Protein AF-A0P4D2-F1 (afdb_monomer_lite)

pLDDT: mean 71.67, std 17.89, range [39.94, 97.5]

Sequence (77 aa):
MMPKPKALVPYLKTGLGKIFHADSLEVMERMDDASVNLIMTSPPFALTRKKDYGNEQEDAYLEWSAILQCSFTVSEG

Foldseek 3Di:
DPPDDDPFDFPDDDPVDTHGPDPVVVVLVPDDPPPDDDDDDDPDDDDPDDDPPDDDDPVVVVVVVVVVVVSDDPPDD

InterPro domains:
  IPR017985 DNA methylase, N-4 cytosine-specific, conserved site [PS00093] (40-45)
  IPR029063 S-adenosyl-L-methionine-dependent methyltransferase superfamily [G3DSA:3.40.50.150] (6-70)
  IPR029063 S-adenosyl-L-methionine-dependent methyltransferase superfamily [SSF53335] (11-64)

Secondary structure (DSSP, 8-state):
-PPPPPP---SEE-SS-EE--S-HHHHHTTSPTT--S-----PPPP--S--TT-PPPHHHHHHHHHHHHHTT-----

Structure (mmCIF, N/CA/C/O backbone):
data_AF-A0P4D2-F1
#
_entry.id   AF-A0P4D2-F1
#
loop_
_atom_site.group_PDB
_atom_site.id
_atom_site.type_symbol
_atom_site.label_atom_id
_atom_site.label_alt_id
_atom_site.label_comp_id
_atom_site.label_asym_id
_atom_site.label_entity_id
_atom_site.label_seq_id
_atom_site.pdbx_PDB_ins_code
_atom_site.Cartn_x
_atom_site.Cartn_y
_atom_site.Cartn_z
_atom_site.occupancy
_atom_site.B_iso_or_equiv
_atom_site.auth_seq_id
_atom_site.auth_comp_id
_atom_site.auth_asym_id
_atom_site.auth_atom_id
_atom_site.pdbx_PDB_model_num
ATOM 1 N N . MET A 1 1 ? -17.647 -7.472 -19.512 1.00 42.00 1 MET A N 1
ATOM 2 C CA . MET A 1 1 ? -18.201 -7.529 -18.143 1.00 42.00 1 MET A CA 1
ATOM 3 C C . MET A 1 1 ? -17.020 -7.686 -17.202 1.00 42.00 1 MET A C 1
ATOM 5 O O . MET A 1 1 ? -16.438 -8.761 -17.182 1.00 42.00 1 MET A O 1
ATOM 9 N N . MET A 1 2 ? -16.578 -6.612 -16.540 1.00 49.31 2 MET A N 1
ATOM 10 C CA . MET A 1 2 ? -15.508 -6.742 -15.546 1.00 49.31 2 MET A CA 1
ATOM 11 C C . MET A 1 2 ? -16.062 -7.524 -14.345 1.00 49.31 2 MET A C 1
ATOM 13 O O . MET A 1 2 ? -17.219 -7.292 -13.971 1.00 49.31 2 MET A O 1
ATOM 17 N N . PRO A 1 3 ? -15.313 -8.479 -13.772 1.00 58.72 3 PRO A N 1
ATOM 18 C CA . PRO A 1 3 ? -15.743 -9.147 -12.552 1.00 58.72 3 PRO A CA 1
ATOM 19 C C . PRO A 1 3 ? -15.988 -8.090 -11.471 1.00 58.72 3 PRO A C 1
ATOM 21 O O . PRO A 1 3 ? -15.178 -7.184 -11.287 1.00 58.72 3 PRO A O 1
ATOM 24 N N . LYS A 1 4 ? -17.133 -8.180 -10.778 1.00 50.94 4 LYS A N 1
ATOM 25 C CA . LYS A 1 4 ? -17.435 -7.294 -9.645 1.00 50.94 4 LYS A CA 1
ATOM 26 C C . LYS A 1 4 ? -16.271 -7.378 -8.656 1.00 50.94 4 LYS A C 1
ATOM 28 O O . LYS A 1 4 ? -15.941 -8.491 -8.233 1.00 50.94 4 LYS A O 1
ATOM 33 N N . PRO A 1 5 ? -15.647 -6.251 -8.294 1.00 59.84 5 PRO A N 1
ATOM 34 C CA . PRO A 1 5 ? -14.382 -6.300 -7.600 1.00 59.84 5 PRO A CA 1
ATOM 35 C C . PRO A 1 5 ? -14.649 -6.775 -6.167 1.00 59.84 5 PRO A C 1
ATOM 37 O O . PRO A 1 5 ? -15.514 -6.256 -5.452 1.00 59.84 5 PRO A O 1
ATOM 40 N N . LYS A 1 6 ? -13.955 -7.850 -5.784 1.00 68.56 6 LYS A N 1
ATOM 41 C CA . LYS A 1 6 ? -14.129 -8.574 -4.516 1.00 68.56 6 LYS A CA 1
ATOM 42 C C . LYS A 1 6 ? -14.084 -7.581 -3.350 1.00 68.56 6 LYS A C 1
ATOM 44 O O . LYS A 1 6 ? -13.286 -6.652 -3.388 1.00 68.56 6 LYS A O 1
ATOM 49 N N . ALA A 1 7 ? -14.954 -7.715 -2.348 1.00 76.88 7 ALA A N 1
ATOM 50 C CA . ALA A 1 7 ? -14.939 -6.799 -1.204 1.00 76.88 7 ALA A CA 1
ATOM 51 C C . ALA A 1 7 ? -13.545 -6.790 -0.543 1.00 76.88 7 ALA A C 1
ATOM 53 O O . ALA A 1 7 ? -12.960 -7.858 -0.352 1.00 76.88 7 ALA A O 1
ATOM 54 N N . LEU A 1 8 ? -13.020 -5.605 -0.204 1.00 84.94 8 LEU A N 1
ATOM 55 C CA . LEU A 1 8 ? -11.751 -5.474 0.518 1.00 84.94 8 LEU A CA 1
ATOM 56 C C . LEU A 1 8 ? -11.913 -6.027 1.935 1.00 84.94 8 LEU A C 1
ATOM 58 O O . LEU A 1 8 ? -12.519 -5.395 2.803 1.00 84.94 8 LEU A O 1
ATOM 62 N N . VAL A 1 9 ? -11.367 -7.217 2.168 1.00 90.69 9 VAL A N 1
ATOM 63 C CA . VAL A 1 9 ? -11.318 -7.834 3.494 1.00 90.69 9 VAL A CA 1
ATOM 64 C C . VAL A 1 9 ? -9.938 -7.562 4.096 1.00 90.69 9 VAL A C 1
ATOM 66 O O . VAL A 1 9 ? -8.935 -7.928 3.482 1.00 90.69 9 VAL A O 1
ATOM 69 N N . PRO A 1 10 ? -9.850 -6.921 5.275 1.00 93.12 10 PRO A N 1
ATOM 70 C CA . PRO A 1 10 ? -8.568 -6.718 5.932 1.00 93.12 10 PRO A CA 1
ATOM 71 C C . PRO A 1 10 ? -7.977 -8.065 6.357 1.00 93.12 10 PRO A C 1
ATOM 73 O O . PRO A 1 10 ? -8.661 -8.888 6.963 1.00 93.12 10 PRO A O 1
ATOM 76 N N . TYR A 1 11 ? -6.697 -8.263 6.056 1.00 95.50 11 TYR A N 1
ATOM 77 C CA . TYR A 1 11 ? -5.920 -9.424 6.485 1.00 95.50 11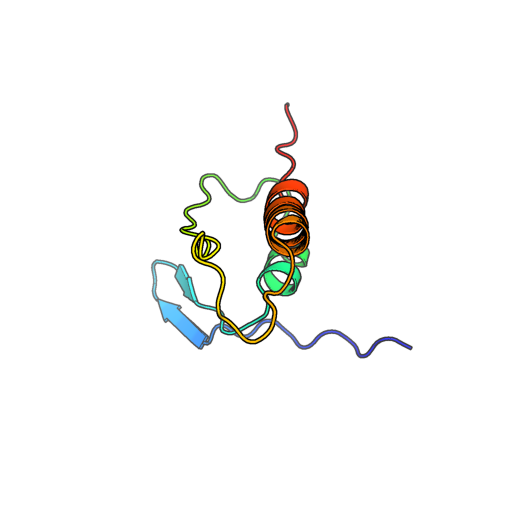 TYR A CA 1
ATOM 78 C C . TYR A 1 11 ? -5.702 -9.407 8.002 1.00 95.50 11 TYR A C 1
ATOM 80 O O . TYR A 1 11 ? -5.819 -10.430 8.671 1.00 95.50 11 TYR A O 1
ATOM 88 N N . LEU A 1 12 ? -5.438 -8.218 8.552 1.00 96.19 12 LEU A N 1
ATOM 89 C CA . LEU A 1 12 ? -5.337 -7.984 9.987 1.00 96.19 12 LEU A CA 1
ATOM 90 C C . LEU A 1 12 ? -6.087 -6.706 10.353 1.00 96.19 12 LEU A C 1
ATOM 92 O O . LEU A 1 12 ? -6.019 -5.707 9.636 1.00 96.19 12 LEU A O 1
ATOM 96 N N . LYS A 1 13 ? -6.779 -6.721 11.492 1.00 97.06 13 LYS A N 1
ATOM 97 C CA . LYS A 1 13 ? -7.448 -5.549 12.059 1.00 97.06 13 LYS A CA 1
ATOM 98 C C . LYS A 1 13 ? -7.117 -5.432 13.539 1.00 97.06 13 LYS A C 1
ATOM 100 O O . LYS A 1 13 ? -7.201 -6.409 14.276 1.00 97.06 13 LYS A O 1
ATOM 105 N N . THR A 1 14 ? -6.791 -4.221 13.964 1.00 96.81 14 THR A N 1
ATOM 106 C CA . THR A 1 14 ? -6.609 -3.851 15.369 1.00 96.81 14 THR A CA 1
ATOM 107 C C . THR A 1 14 ? -7.528 -2.674 15.706 1.00 96.81 14 THR A C 1
ATOM 109 O O . THR A 1 14 ? -8.280 -2.198 14.852 1.00 96.81 14 THR A O 1
ATOM 112 N N . GLY A 1 15 ? -7.477 -2.184 16.948 1.00 97.50 15 GLY A N 1
ATOM 113 C CA . GLY A 1 15 ? -8.158 -0.940 17.324 1.00 97.50 15 GLY A CA 1
ATOM 114 C C . GLY A 1 15 ? -7.571 0.313 16.661 1.00 97.50 15 GLY A C 1
ATOM 115 O O . GLY A 1 15 ? -8.249 1.330 16.605 1.00 97.50 15 GLY A O 1
ATOM 116 N N . LEU A 1 16 ? -6.339 0.237 16.142 1.00 95.81 16 LEU A N 1
ATOM 117 C CA . LEU A 1 16 ? -5.627 1.371 15.545 1.00 95.81 16 LEU A CA 1
ATOM 118 C C . LEU A 1 16 ? -5.647 1.366 14.013 1.00 95.81 16 LEU A C 1
ATOM 120 O O . LEU A 1 16 ? -5.293 2.367 13.402 1.00 95.81 16 LEU A O 1
ATOM 124 N N . GLY A 1 17 ? -6.033 0.260 13.368 1.00 93.19 17 GLY A N 1
ATOM 125 C CA . GLY A 1 17 ? -6.011 0.208 11.912 1.00 93.19 17 GLY A CA 1
ATOM 126 C C . GLY A 1 17 ? -6.256 -1.165 11.305 1.00 93.19 17 GLY A C 1
ATOM 127 O O . GLY A 1 17 ? -6.669 -2.122 11.969 1.00 93.19 17 GLY A O 1
ATOM 128 N N . LYS A 1 18 ? -6.022 -1.235 9.996 1.00 95.25 18 LYS A N 1
ATOM 129 C CA . LYS A 1 18 ? -6.224 -2.415 9.155 1.00 95.25 18 LYS A CA 1
ATOM 130 C C . LYS A 1 18 ? -5.020 -2.597 8.236 1.00 95.25 18 LYS A C 1
ATOM 132 O O . LYS A 1 18 ? -4.473 -1.614 7.749 1.00 95.25 18 LYS A O 1
ATOM 137 N N . ILE A 1 19 ? -4.661 -3.847 7.974 1.00 94.31 19 ILE A N 1
ATOM 138 C CA . ILE A 1 19 ? -3.688 -4.237 6.952 1.00 94.31 19 ILE A CA 1
ATOM 139 C C . ILE A 1 19 ? -4.440 -5.023 5.886 1.00 94.31 19 ILE A C 1
ATOM 141 O O . ILE A 1 19 ? -5.212 -5.927 6.213 1.00 94.31 19 ILE A O 1
ATOM 145 N N . PHE A 1 20 ? -4.203 -4.695 4.622 1.00 92.81 20 PHE A N 1
ATOM 146 C CA . PHE A 1 20 ? -4.770 -5.393 3.474 1.00 92.81 20 PHE A CA 1
ATOM 147 C C . PHE A 1 20 ? -3.660 -6.142 2.740 1.00 92.81 20 PHE A C 1
ATOM 149 O O . PHE A 1 20 ? -2.571 -5.609 2.555 1.00 92.81 20 PHE A O 1
ATOM 156 N N . HIS A 1 21 ? -3.941 -7.379 2.333 1.00 93.38 21 HIS A N 1
ATOM 157 C CA . HIS A 1 21 ? -3.101 -8.118 1.396 1.00 93.38 21 HIS A CA 1
ATOM 158 C C . HIS A 1 21 ? -3.790 -8.067 0.031 1.00 93.38 21 HIS A C 1
ATOM 160 O O . HIS A 1 21 ? -4.650 -8.895 -0.269 1.00 93.38 21 HIS A O 1
ATOM 166 N N . ALA A 1 22 ? -3.495 -7.012 -0.721 1.0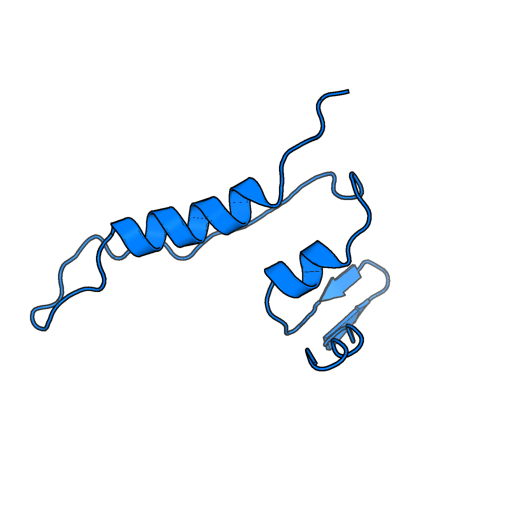0 88.25 22 ALA A N 1
ATOM 167 C CA . ALA A 1 22 ? -4.136 -6.666 -1.985 1.00 88.25 22 ALA A CA 1
ATOM 168 C C . ALA A 1 22 ? -3.200 -5.778 -2.817 1.00 88.25 22 ALA A C 1
ATOM 170 O O . ALA A 1 22 ? -2.191 -5.292 -2.299 1.00 88.25 22 ALA A O 1
ATOM 171 N N . ASP A 1 23 ? -3.557 -5.548 -4.080 1.00 88.12 23 ASP A N 1
ATOM 172 C CA . ASP A 1 23 ? -2.955 -4.480 -4.875 1.00 88.12 23 ASP A CA 1
ATOM 173 C C . ASP A 1 23 ? -3.290 -3.121 -4.238 1.00 88.12 23 ASP A C 1
ATOM 175 O O . ASP A 1 23 ? -4.445 -2.842 -3.907 1.00 88.12 23 ASP A O 1
ATOM 179 N N . SER A 1 24 ? -2.278 -2.278 -4.027 1.00 86.12 24 SER A N 1
ATOM 180 C CA . SER A 1 24 ? -2.466 -0.962 -3.418 1.00 86.12 24 SER A CA 1
ATOM 181 C C . SER A 1 24 ? -3.383 -0.055 -4.238 1.00 86.12 24 SER A C 1
ATOM 183 O O . SER A 1 24 ? -4.134 0.707 -3.637 1.00 86.12 24 SER A O 1
ATOM 185 N N . LEU A 1 25 ? -3.372 -0.142 -5.573 1.00 85.19 25 LEU A N 1
ATOM 186 C CA . LEU A 1 25 ? -4.245 0.667 -6.433 1.00 85.19 25 LEU A CA 1
ATOM 187 C C . LEU A 1 25 ? -5.715 0.310 -6.200 1.00 85.19 25 LEU A C 1
ATOM 189 O O . LEU A 1 25 ? -6.528 1.199 -5.962 1.00 85.19 25 LEU A O 1
ATOM 193 N N . GLU A 1 26 ? -6.037 -0.983 -6.119 1.00 87.19 26 GLU A N 1
ATOM 194 C CA . GLU A 1 26 ? -7.396 -1.445 -5.804 1.00 87.19 26 GLU A CA 1
ATOM 195 C C . GLU A 1 26 ? -7.864 -1.023 -4.403 1.00 87.19 26 GLU A C 1
ATOM 197 O O . GLU A 1 26 ? -9.066 -0.869 -4.165 1.00 87.19 26 GLU A O 1
ATOM 202 N N . VAL A 1 27 ? -6.933 -0.893 -3.450 1.00 88.00 27 VAL A N 1
ATOM 203 C CA . VAL A 1 27 ? -7.239 -0.394 -2.103 1.00 88.00 27 VAL A CA 1
ATOM 204 C C . VAL A 1 27 ? -7.569 1.092 -2.159 1.00 88.00 27 VAL A C 1
ATOM 206 O O . VAL A 1 27 ? -8.584 1.503 -1.598 1.00 88.00 27 VAL A O 1
ATOM 209 N N . MET A 1 28 ? -6.741 1.876 -2.848 1.00 86.38 28 MET A N 1
ATOM 210 C CA . MET A 1 28 ? -6.862 3.332 -2.936 1.00 86.38 28 MET A CA 1
ATOM 211 C C . MET A 1 28 ? -8.104 3.775 -3.705 1.00 86.38 28 MET A C 1
ATOM 213 O O . MET A 1 28 ? -8.789 4.678 -3.243 1.00 86.38 28 MET A O 1
ATOM 217 N N . GLU A 1 29 ? -8.466 3.087 -4.792 1.00 87.56 29 GLU A N 1
ATOM 218 C CA . GLU A 1 29 ? -9.703 3.342 -5.557 1.00 87.56 29 GLU A CA 1
ATOM 219 C C . GLU A 1 29 ? -10.989 3.226 -4.719 1.00 87.56 29 GLU A C 1
ATOM 221 O O . GLU A 1 29 ? -12.064 3.636 -5.156 1.00 87.56 29 GLU A O 1
ATOM 226 N N . ARG A 1 30 ? -10.911 2.621 -3.530 1.00 86.62 30 ARG A N 1
ATOM 227 C CA . ARG A 1 30 ? -12.051 2.431 -2.622 1.00 86.62 30 ARG A CA 1
ATOM 228 C C . ARG A 1 30 ? -11.966 3.257 -1.349 1.00 86.62 30 ARG A C 1
ATOM 230 O O . ARG A 1 30 ? -12.813 3.080 -0.471 1.00 86.62 30 ARG A O 1
ATOM 237 N N . MET A 1 31 ? -10.928 4.071 -1.208 1.00 87.94 31 MET A N 1
ATOM 238 C CA . MET A 1 31 ? -10.821 5.029 -0.117 1.00 87.94 31 MET A CA 1
ATOM 239 C C . MET A 1 31 ? -11.633 6.273 -0.464 1.00 87.94 31 MET A C 1
ATOM 241 O O . MET A 1 31 ? -11.816 6.591 -1.634 1.00 87.94 31 MET A O 1
ATOM 245 N N . ASP A 1 32 ? -12.141 6.952 0.560 1.00 87.44 32 ASP A N 1
ATOM 246 C CA . ASP A 1 32 ? -12.840 8.213 0.351 1.00 87.44 32 ASP A CA 1
ATOM 247 C C . ASP A 1 32 ? -11.836 9.293 -0.082 1.00 87.44 32 ASP A C 1
ATOM 249 O O . ASP A 1 32 ? -10.692 9.334 0.388 1.00 87.44 32 ASP A O 1
ATOM 253 N N . ASP A 1 33 ? -12.272 10.201 -0.951 1.00 87.62 33 ASP A N 1
ATOM 254 C CA . ASP A 1 33 ? -11.455 11.343 -1.356 1.00 87.62 33 ASP A CA 1
ATOM 255 C C . ASP A 1 33 ? -11.045 12.177 -0.131 1.00 87.62 33 ASP A C 1
ATOM 257 O O . ASP A 1 33 ? -11.806 12.346 0.826 1.00 87.62 33 ASP A O 1
ATOM 261 N N . ALA A 1 34 ? -9.817 12.706 -0.154 1.00 89.38 34 ALA A N 1
ATOM 262 C CA . ALA A 1 34 ? -9.244 13.524 0.922 1.00 89.38 34 ALA A CA 1
ATOM 263 C C . ALA A 1 34 ? -9.257 12.868 2.327 1.00 89.38 34 ALA A C 1
ATOM 265 O O . ALA A 1 34 ? -9.171 13.563 3.342 1.00 89.38 34 ALA A O 1
ATOM 266 N N . SER A 1 35 ? -9.313 11.533 2.418 1.00 89.75 35 SER A N 1
ATOM 267 C CA . SER A 1 35 ? -9.364 10.814 3.701 1.00 89.75 35 SER A CA 1
ATOM 268 C C . SER A 1 35 ? -7.994 10.487 4.314 1.00 89.75 35 SER A C 1
ATOM 270 O O . SER A 1 35 ? -7.929 9.813 5.345 1.00 89.75 35 SER A O 1
ATOM 272 N N . VAL A 1 36 ? -6.889 10.870 3.666 1.00 88.88 36 VAL A N 1
ATOM 273 C CA . VAL A 1 36 ? -5.521 10.485 4.054 1.00 88.88 36 VAL A CA 1
ATOM 274 C C . VAL A 1 36 ? -4.696 11.721 4.386 1.00 88.88 36 VAL A C 1
ATOM 276 O O . VAL A 1 36 ? -4.490 12.583 3.540 1.00 88.88 36 VAL A O 1
ATOM 279 N N . ASN A 1 37 ? -4.177 11.785 5.614 1.00 90.56 37 ASN A N 1
ATOM 280 C CA . ASN A 1 37 ? -3.322 12.892 6.057 1.00 90.56 37 ASN A CA 1
ATOM 281 C C . ASN A 1 37 ? -1.824 12.658 5.807 1.00 90.56 37 ASN A C 1
ATOM 283 O O . ASN A 1 37 ? -1.068 13.620 5.724 1.00 90.56 37 ASN A O 1
ATOM 287 N N . LEU A 1 38 ? -1.381 11.398 5.740 1.00 86.50 38 LEU A N 1
ATOM 288 C CA . LEU A 1 38 ? 0.021 11.034 5.536 1.00 86.50 38 LEU A CA 1
ATOM 289 C C . LEU A 1 38 ? 0.126 9.698 4.804 1.00 86.50 38 LEU A C 1
ATOM 291 O O . LEU A 1 38 ? -0.494 8.713 5.205 1.00 86.50 38 LEU A O 1
ATOM 295 N N . ILE A 1 39 ? 0.985 9.660 3.790 1.00 84.62 39 ILE A N 1
ATOM 296 C CA . ILE A 1 39 ? 1.395 8.435 3.108 1.00 84.62 39 ILE A CA 1
ATOM 297 C C . ILE A 1 39 ? 2.864 8.205 3.435 1.00 84.62 39 ILE A C 1
ATOM 299 O O . ILE A 1 39 ? 3.709 9.061 3.184 1.00 84.62 39 ILE A O 1
ATOM 303 N N . MET A 1 40 ? 3.168 7.039 3.995 1.00 84.62 40 MET A N 1
ATOM 304 C CA . MET A 1 40 ? 4.536 6.606 4.242 1.00 84.62 40 MET A CA 1
ATOM 305 C C . MET A 1 40 ? 4.798 5.357 3.413 1.00 84.62 40 MET A C 1
ATOM 307 O O . MET A 1 40 ? 4.185 4.316 3.636 1.00 84.62 40 MET A O 1
ATOM 311 N N . THR A 1 41 ? 5.704 5.473 2.449 1.00 83.38 41 THR A N 1
ATOM 312 C CA . THR A 1 41 ? 6.100 4.373 1.574 1.00 83.38 41 THR A CA 1
ATOM 313 C C . THR A 1 41 ? 7.608 4.399 1.361 1.00 83.38 41 THR A C 1
ATOM 315 O O . THR A 1 41 ? 8.217 5.464 1.272 1.00 83.38 41 THR A O 1
ATOM 318 N N . SER A 1 42 ? 8.214 3.219 1.301 1.00 78.31 42 SER A N 1
ATOM 319 C CA . SER A 1 42 ? 9.602 3.022 0.889 1.00 78.31 42 SER A CA 1
ATOM 320 C C . SER A 1 42 ? 9.580 2.146 -0.364 1.00 78.31 42 SER A C 1
ATOM 322 O O . SER A 1 42 ? 9.737 0.924 -0.247 1.00 78.31 42 SER A O 1
ATOM 324 N N . PRO A 1 43 ? 9.286 2.718 -1.546 1.00 68.50 43 PRO A N 1
ATOM 325 C CA . PRO A 1 43 ? 9.214 1.930 -2.764 1.00 68.50 43 PRO A CA 1
ATOM 326 C C . PRO A 1 43 ? 10.560 1.227 -3.011 1.00 68.50 43 PRO A C 1
ATOM 328 O O . PRO A 1 43 ? 11.613 1.769 -2.657 1.00 68.50 43 PRO A O 1
ATOM 331 N N . PRO A 1 44 ? 10.543 0.002 -3.564 1.00 64.81 44 PRO A N 1
ATOM 332 C CA . PRO A 1 44 ? 11.756 -0.758 -3.825 1.00 64.81 44 PRO A CA 1
ATOM 333 C C . PRO A 1 44 ? 12.648 0.030 -4.783 1.00 64.81 44 PRO A C 1
ATOM 335 O O . PRO A 1 44 ? 12.253 0.304 -5.904 1.00 64.81 44 PRO A O 1
ATOM 338 N N . PHE A 1 45 ? 13.851 0.402 -4.351 1.00 58.84 45 PHE A N 1
ATOM 339 C CA . PHE A 1 45 ? 14.757 1.196 -5.178 1.00 58.84 45 PHE A CA 1
ATOM 340 C C . PHE A 1 45 ? 15.196 0.390 -6.408 1.00 58.84 45 PHE A C 1
ATOM 342 O O . PHE A 1 45 ? 15.638 -0.756 -6.265 1.00 58.84 45 PHE A O 1
ATOM 349 N N . ALA A 1 46 ? 15.100 0.981 -7.603 1.00 56.41 46 ALA A N 1
ATOM 350 C CA . ALA A 1 46 ? 15.601 0.352 -8.819 1.00 56.41 46 ALA A CA 1
ATOM 351 C C . ALA A 1 46 ? 17.081 -0.020 -8.635 1.00 56.41 46 ALA A C 1
ATOM 353 O O . ALA A 1 46 ? 17.908 0.800 -8.228 1.00 56.41 46 ALA A O 1
ATOM 354 N N . LEU A 1 47 ? 17.422 -1.284 -8.901 1.00 52.69 47 LEU A N 1
ATOM 355 C CA . LEU A 1 47 ? 18.800 -1.757 -8.833 1.00 52.69 47 LEU A CA 1
ATOM 356 C C . LEU A 1 47 ? 19.621 -1.022 -9.901 1.00 52.69 47 LEU A C 1
ATOM 358 O O . LEU A 1 47 ? 19.576 -1.368 -11.077 1.00 52.69 47 LEU A O 1
ATOM 362 N N . THR A 1 48 ? 20.430 -0.048 -9.484 1.00 53.06 48 THR A N 1
ATOM 363 C CA . THR A 1 48 ? 21.325 0.737 -10.357 1.00 53.06 48 THR A CA 1
ATOM 364 C C . THR A 1 48 ? 22.453 -0.091 -10.990 1.00 53.06 48 THR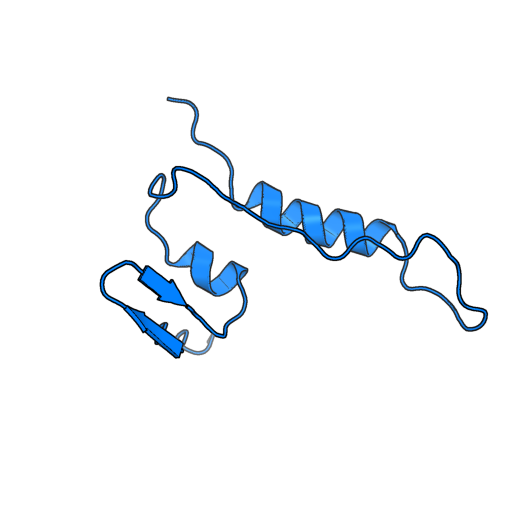 A C 1
ATOM 366 O O . THR A 1 48 ? 23.219 0.414 -11.811 1.00 53.06 48 THR A O 1
ATOM 369 N N . ARG A 1 49 ? 22.580 -1.380 -10.640 1.00 53.53 49 ARG A N 1
ATOM 370 C CA . ARG A 1 49 ? 23.589 -2.293 -11.186 1.00 53.53 49 ARG A CA 1
ATOM 371 C C . ARG A 1 49 ? 22.959 -3.258 -12.195 1.00 53.53 49 ARG A C 1
ATOM 373 O O . ARG A 1 49 ? 22.187 -4.138 -11.819 1.00 53.53 49 ARG A O 1
ATOM 380 N N . LYS A 1 50 ? 23.336 -3.102 -13.470 1.00 50.97 50 LYS A N 1
ATOM 381 C CA . LYS A 1 50 ? 22.973 -4.003 -14.579 1.00 50.97 50 LYS A CA 1
ATOM 382 C C . LYS A 1 50 ? 23.371 -5.451 -14.262 1.00 50.97 50 LYS A C 1
ATOM 384 O O . LYS A 1 50 ? 24.519 -5.692 -13.888 1.00 50.97 50 LYS A O 1
ATOM 389 N N . LYS A 1 51 ? 22.446 -6.404 -14.426 1.00 52.62 51 LYS A N 1
ATOM 390 C CA . LYS A 1 51 ? 22.764 -7.843 -14.494 1.00 52.62 51 LYS A CA 1
ATOM 391 C C . LYS A 1 51 ? 23.058 -8.239 -15.950 1.00 52.62 51 LYS A C 1
ATOM 393 O O . LYS A 1 51 ? 22.440 -7.702 -16.864 1.00 52.62 51 LYS A O 1
ATOM 398 N N . ASP A 1 52 ? 23.949 -9.210 -16.157 1.00 49.94 52 ASP A N 1
ATOM 399 C CA . ASP A 1 52 ? 24.452 -9.642 -17.480 1.00 49.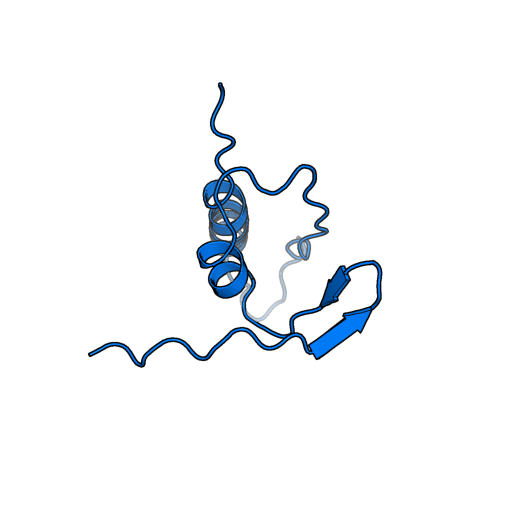94 52 ASP A CA 1
ATOM 400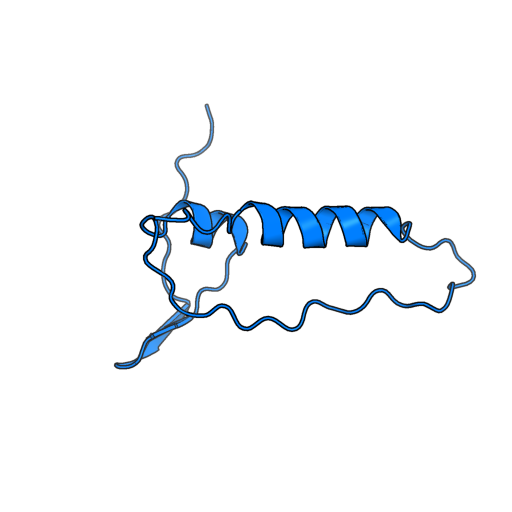 C C . ASP A 1 52 ? 23.401 -10.280 -18.418 1.00 49.94 52 ASP A C 1
ATOM 402 O O . ASP A 1 52 ? 23.713 -10.592 -19.562 1.00 49.94 52 ASP A O 1
ATOM 406 N N . TYR A 1 53 ? 22.151 -10.464 -17.972 1.00 51.88 53 TYR A N 1
ATOM 407 C CA . TYR A 1 53 ? 21.089 -11.151 -18.727 1.00 51.88 53 TYR A CA 1
ATOM 408 C C . TYR A 1 53 ? 19.890 -10.260 -19.109 1.00 51.88 53 TYR A C 1
ATOM 410 O O . TYR A 1 53 ? 18.798 -10.765 -19.355 1.00 51.88 53 TYR A O 1
ATOM 418 N N . GLY A 1 54 ? 20.103 -8.942 -19.186 1.00 51.22 54 GLY A N 1
ATOM 419 C CA . GLY A 1 54 ? 19.080 -7.960 -19.563 1.00 51.22 54 GLY A CA 1
ATOM 420 C C . GLY A 1 54 ? 18.265 -7.483 -18.360 1.00 51.22 54 GLY A C 1
ATOM 421 O O . GLY A 1 54 ? 17.610 -8.268 -17.682 1.00 51.22 54 GLY A O 1
ATOM 422 N N . ASN A 1 55 ? 18.329 -6.182 -18.076 1.00 53.69 55 ASN A N 1
ATOM 423 C CA . ASN A 1 55 ? 17.492 -5.542 -17.061 1.00 53.69 55 ASN A CA 1
ATOM 424 C C . ASN A 1 55 ? 16.140 -5.152 -17.679 1.00 53.69 55 ASN A C 1
ATOM 426 O O . ASN A 1 55 ? 16.096 -4.728 -18.835 1.00 53.69 55 ASN A O 1
ATOM 430 N N . GLU A 1 56 ? 15.067 -5.202 -16.888 1.00 56.00 56 GLU A N 1
ATOM 431 C CA . GLU A 1 56 ? 13.916 -4.333 -17.147 1.00 56.00 56 GLU A CA 1
ATOM 432 C C . GLU A 1 56 ? 14.360 -2.866 -17.024 1.00 56.00 56 GLU A C 1
ATOM 434 O O . GLU A 1 56 ? 15.159 -2.519 -16.149 1.00 56.00 56 GLU A O 1
ATOM 439 N N . GLN A 1 57 ? 13.915 -2.041 -17.974 1.00 57.56 57 GLN A N 1
ATOM 440 C CA . GLN A 1 57 ? 14.368 -0.662 -18.169 1.00 57.56 57 GLN A CA 1
ATOM 441 C C . GLN A 1 57 ? 14.000 0.210 -16.960 1.00 57.56 57 GLN A C 1
ATOM 443 O O . GLN A 1 57 ? 12.904 0.105 -16.418 1.00 57.56 57 GLN A O 1
ATOM 448 N N . GLU A 1 58 ? 14.909 1.106 -16.576 1.00 59.28 58 GLU A N 1
ATOM 449 C CA . GLU A 1 58 ? 14.737 2.113 -15.515 1.00 59.28 58 GLU A CA 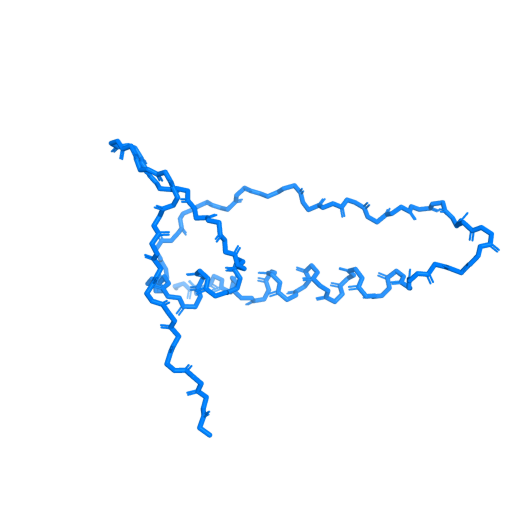1
ATOM 450 C C . GLU A 1 58 ? 13.441 2.933 -15.675 1.00 59.28 58 GLU A C 1
ATOM 452 O O . GLU A 1 58 ? 12.791 3.282 -14.689 1.00 59.28 58 GLU A O 1
ATOM 457 N N . ASP A 1 59 ? 13.006 3.130 -16.919 1.00 62.62 59 ASP A N 1
ATOM 458 C CA . ASP A 1 59 ? 11.764 3.816 -17.278 1.00 62.62 59 ASP A CA 1
ATOM 459 C C . ASP A 1 59 ? 10.512 3.125 -16.711 1.00 62.62 59 ASP A C 1
ATOM 461 O O . ASP A 1 59 ? 9.607 3.801 -16.225 1.00 62.62 59 ASP A O 1
ATOM 465 N N . ALA A 1 60 ? 10.479 1.787 -16.664 1.00 62.78 60 ALA A N 1
ATOM 466 C CA . ALA A 1 60 ? 9.342 1.040 -16.115 1.00 62.78 60 ALA A CA 1
ATOM 467 C C . ALA A 1 60 ? 9.180 1.262 -14.598 1.00 62.78 60 ALA A C 1
ATOM 469 O O . ALA A 1 60 ? 8.069 1.233 -14.067 1.00 62.78 60 ALA A O 1
ATOM 470 N N . TYR A 1 61 ? 10.282 1.528 -13.890 1.00 65.75 61 TYR A N 1
ATOM 471 C CA . TYR A 1 61 ? 10.247 1.877 -12.471 1.00 65.75 61 TYR A CA 1
ATOM 472 C C . TYR A 1 61 ? 9.710 3.295 -12.246 1.00 65.75 61 TYR A C 1
ATOM 474 O O . TYR A 1 61 ? 8.894 3.513 -11.344 1.00 65.75 61 TYR A O 1
ATOM 482 N N . LEU A 1 62 ? 10.140 4.251 -13.076 1.00 67.50 62 LEU A N 1
ATOM 483 C CA . LEU A 1 62 ? 9.624 5.618 -13.035 1.00 67.50 62 LEU A CA 1
ATOM 484 C C . LEU A 1 62 ? 8.121 5.634 -13.321 1.00 67.50 62 LEU A C 1
ATOM 486 O O . LEU A 1 62 ? 7.378 6.216 -12.534 1.00 67.50 62 LEU A O 1
ATOM 490 N N . GLU A 1 63 ? 7.666 4.922 -14.354 1.00 68.62 63 GLU A N 1
ATOM 491 C CA . GLU A 1 63 ? 6.242 4.789 -14.676 1.00 68.62 63 GLU A CA 1
ATOM 492 C C . GLU A 1 63 ? 5.445 4.156 -13.527 1.00 68.62 63 GLU A C 1
ATOM 494 O O . GLU A 1 63 ? 4.425 4.705 -13.110 1.00 68.62 63 GLU A O 1
ATOM 499 N N . TRP A 1 64 ? 5.928 3.054 -12.946 1.00 67.25 64 TRP A N 1
ATOM 500 C CA . TRP A 1 64 ? 5.256 2.406 -11.817 1.00 67.25 64 TRP A CA 1
ATOM 501 C C . TRP A 1 64 ? 5.144 3.323 -10.586 1.00 67.25 64 TRP A C 1
ATOM 503 O O . TRP A 1 64 ? 4.073 3.442 -9.983 1.00 67.25 64 TRP A O 1
ATOM 513 N N . SER A 1 65 ? 6.232 4.009 -10.222 1.00 62.94 65 SER A N 1
ATOM 514 C CA . SER A 1 65 ? 6.241 4.928 -9.076 1.00 62.94 65 SER A CA 1
ATOM 515 C C . SER A 1 65 ? 5.372 6.171 -9.307 1.00 62.94 65 SER A C 1
ATOM 517 O O . SER A 1 65 ? 4.693 6.626 -8.382 1.00 62.94 65 SER A O 1
ATOM 519 N N . ALA A 1 66 ? 5.333 6.672 -10.546 1.00 63.12 66 ALA A N 1
ATOM 520 C CA . ALA A 1 66 ? 4.503 7.799 -10.945 1.00 63.12 66 ALA A CA 1
ATOM 521 C C . ALA A 1 66 ? 3.013 7.450 -10.897 1.00 63.12 66 ALA A C 1
ATOM 523 O O . ALA A 1 66 ? 2.223 8.285 -10.472 1.00 63.12 66 ALA A O 1
ATOM 524 N N . ILE A 1 67 ? 2.619 6.222 -11.255 1.00 65.62 67 ILE A N 1
ATOM 525 C CA . ILE A 1 67 ? 1.223 5.768 -11.134 1.00 65.62 67 ILE A CA 1
ATOM 526 C C . ILE A 1 67 ? 0.764 5.844 -9.675 1.00 65.62 67 ILE A C 1
ATOM 528 O O . ILE A 1 67 ? -0.284 6.424 -9.395 1.00 65.62 67 ILE A O 1
ATOM 532 N N . LEU A 1 68 ? 1.573 5.332 -8.740 1.00 62.44 68 LEU A N 1
ATOM 533 C CA . LEU A 1 68 ? 1.258 5.441 -7.317 1.00 62.44 68 LEU A CA 1
ATOM 534 C C . LEU A 1 68 ? 1.167 6.905 -6.880 1.00 62.44 68 LEU A C 1
ATOM 536 O O . LEU A 1 68 ? 0.218 7.248 -6.194 1.00 62.44 68 LEU A O 1
ATOM 540 N N . GLN A 1 69 ? 2.091 7.775 -7.298 1.00 59.84 69 GLN A N 1
ATOM 541 C CA . GLN A 1 69 ? 2.056 9.203 -6.951 1.00 59.84 69 GLN A CA 1
ATOM 542 C C . GLN A 1 69 ? 0.864 9.962 -7.564 1.00 59.84 69 GLN A C 1
ATOM 544 O O . GLN A 1 69 ? 0.251 10.770 -6.872 1.00 59.84 69 GLN A O 1
ATOM 549 N N . CYS A 1 70 ? 0.503 9.708 -8.826 1.00 54.78 70 CYS A N 1
ATOM 550 C CA . CYS A 1 70 ? -0.594 10.390 -9.522 1.00 54.78 70 CYS A CA 1
ATOM 551 C C . CYS A 1 70 ? -1.974 10.029 -8.962 1.00 54.78 70 CYS A C 1
ATOM 553 O O . CYS A 1 70 ? -2.847 10.899 -8.904 1.00 54.78 70 CYS A O 1
ATOM 555 N N . SER A 1 71 ? -2.169 8.791 -8.495 1.00 54.88 71 SER A N 1
ATOM 556 C CA . SER A 1 71 ? -3.384 8.398 -7.767 1.00 54.88 71 SER A CA 1
ATOM 557 C C . SER A 1 71 ? -3.583 9.176 -6.457 1.00 54.88 71 SER A C 1
ATOM 559 O O . SER A 1 71 ? -4.674 9.146 -5.896 1.00 54.88 71 SER A O 1
ATOM 561 N N . PHE A 1 72 ? -2.571 9.916 -5.994 1.00 53.69 72 PHE A N 1
ATOM 562 C CA . PHE A 1 72 ? -2.639 10.813 -4.843 1.00 53.69 72 PHE A CA 1
ATOM 563 C C . PHE A 1 72 ? -2.469 12.277 -5.263 1.00 53.69 72 PHE A C 1
ATOM 565 O O . PHE A 1 72 ? -1.571 12.975 -4.791 1.00 53.69 72 PHE A O 1
ATOM 572 N N . THR A 1 73 ? -3.319 12.785 -6.153 1.00 45.75 73 THR A N 1
ATOM 573 C CA . THR A 1 73 ? -3.362 14.241 -6.338 1.00 45.75 73 THR A CA 1
ATOM 574 C C . THR A 1 73 ? -4.052 14.852 -5.118 1.00 45.75 73 THR A C 1
ATOM 576 O O . THR A 1 73 ? -5.248 14.655 -4.907 1.00 45.75 73 THR A O 1
ATOM 579 N N . VAL A 1 74 ? -3.286 15.562 -4.283 1.00 44.94 74 VAL A N 1
ATOM 580 C CA . VAL A 1 74 ? -3.829 16.420 -3.225 1.00 44.94 74 VAL A CA 1
ATOM 581 C C . VAL A 1 74 ? -4.715 17.450 -3.917 1.00 44.94 74 VAL A C 1
ATOM 583 O O . VAL A 1 74 ? -4.223 18.275 -4.682 1.00 44.94 74 VAL A O 1
ATOM 586 N N . SER A 1 75 ? -6.024 17.373 -3.685 1.00 39.94 75 SER A N 1
ATOM 587 C CA . SER A 1 75 ? -6.929 18.479 -3.977 1.00 39.94 75 SER A CA 1
ATOM 588 C C . SER A 1 75 ? -6.448 19.664 -3.147 1.00 39.94 75 SER A C 1
ATOM 590 O O . SER A 1 75 ? -6.695 19.705 -1.942 1.00 39.94 75 SER A O 1
ATOM 592 N N . GLU A 1 76 ? -5.719 20.594 -3.761 1.00 40.09 76 GLU A N 1
ATOM 593 C CA . GLU A 1 76 ? -5.523 21.911 -3.166 1.00 40.09 76 GLU A CA 1
ATOM 594 C C . GLU A 1 76 ? -6.914 22.517 -2.943 1.00 40.09 76 GLU A C 1
ATOM 596 O O . GLU A 1 76 ? -7.747 22.538 -3.853 1.00 40.09 76 GLU A O 1
ATOM 601 N N . GLY A 1 77 ? -7.194 22.879 -1.692 1.00 40.09 77 GLY A N 1
ATOM 602 C CA . GLY A 1 77 ? -8.373 23.659 -1.326 1.00 40.09 77 GLY A CA 1
ATOM 603 C C . GLY A 1 77 ? -8.192 25.128 -1.662 1.00 40.09 77 GLY A C 1
ATOM 604 O O . GLY A 1 77 ? -7.030 25.592 -1.651 1.00 40.09 77 GLY A O 1
#

Organism: Roseibium aggregatum (strain ATCC 25650 / DSM 13394 / JCM 20685 / NBRC 16684 / NCIMB 2208 / IAM 12614 / B1) (NCBI:txid384765)

Radius of gyration: 16.42 Å; chains: 1; bounding box: 43×35×37 Å